Protein AF-A0A357QSJ3-F1 (afdb_monomer_lite)

Sequence (182 aa):
MRETGSNSLEKKQKREFVRAEIDDQYSMTKICPKCGTTMVYAFGETYECPKCGNKEYTDFGKIREYLETHGPQNAVTIADATGVSVKTIQKFLYQGRIEIPDGSDSYIKCQMCGADIRYGRFCPDCMAKLNKENQTAVYVGEKPKHKRDRNGKMHTLDERETENVSRKPIALHRNAKKNNNQ

Secondary structure (DSSP, 8-state):
-----SHHHHHHHHHHHHHHHHHHHH---PBPTTT-PBPEEETTTEEE-TTT--EEE-HHHHHHHHHHHH-S--HHHHHHHH---HHHHHHHHHTTSS-PPTT-S--EEPTTT--EESSSSS-HHHHHHHHHHHGGG---PPPP-S---SS-------S-----------------------

pLDDT: mean 74.04, std 19.92, range [31.72, 95.62]

Structure (mmCIF, N/CA/C/O backbone):
data_AF-A0A357QSJ3-F1
#
_entry.id   AF-A0A357QSJ3-F1
#
loop_
_atom_site.group_PDB
_atom_site.id
_atom_site.type_symbol
_atom_site.label_atom_id
_atom_site.label_alt_id
_atom_site.label_comp_id
_atom_site.label_asym_id
_atom_site.label_entity_id
_atom_site.label_seq_id
_atom_site.pdbx_PDB_ins_code
_atom_site.Cartn_x
_atom_site.Cartn_y
_atom_site.Cartn_z
_atom_site.occupancy
_atom_site.B_iso_or_equiv
_atom_site.auth_seq_id
_atom_site.auth_comp_id
_atom_site.auth_asym_id
_atom_site.auth_atom_id
_atom_site.pdbx_PDB_model_num
ATOM 1 N N . MET A 1 1 ? -11.589 41.137 -26.490 1.00 38.31 1 MET A N 1
ATOM 2 C CA . MET A 1 1 ? -11.506 39.662 -26.555 1.00 38.31 1 MET A CA 1
ATOM 3 C C . MET A 1 1 ? -11.189 39.163 -25.151 1.00 38.31 1 MET A C 1
ATOM 5 O O . MET A 1 1 ? -10.227 39.640 -24.565 1.00 38.31 1 MET A O 1
ATOM 9 N N . ARG A 1 2 ? -12.090 38.370 -24.556 1.00 42.62 2 ARG A N 1
ATOM 10 C CA . ARG A 1 2 ? -12.041 37.893 -23.162 1.00 42.62 2 ARG A CA 1
ATOM 11 C C . ARG A 1 2 ? -11.558 36.444 -23.156 1.00 42.62 2 ARG A C 1
ATOM 13 O O . ARG A 1 2 ? -12.338 35.613 -23.589 1.00 42.62 2 ARG A O 1
ATOM 20 N N . GLU A 1 3 ? -10.387 36.138 -22.602 1.00 43.22 3 GLU A N 1
ATOM 21 C CA . GLU A 1 3 ? -10.008 34.752 -22.264 1.00 43.22 3 GLU A CA 1
ATOM 22 C C . GLU A 1 3 ? -9.069 34.712 -21.043 1.00 43.22 3 GLU A C 1
ATOM 24 O O . GLU A 1 3 ? -7.862 34.557 -21.162 1.00 43.22 3 GLU A O 1
ATOM 29 N N . THR A 1 4 ? -9.614 34.866 -19.831 1.00 45.81 4 THR A N 1
ATOM 30 C CA . THR A 1 4 ? -8.898 34.543 -18.571 1.00 45.81 4 THR A CA 1
ATOM 31 C C . THR A 1 4 ? -9.776 33.759 -17.583 1.00 45.81 4 THR A C 1
ATOM 33 O O . THR A 1 4 ? -9.545 33.775 -16.376 1.00 45.81 4 THR A O 1
ATOM 36 N N . GLY A 1 5 ? -10.796 33.051 -18.083 1.00 44.00 5 GLY A N 1
ATOM 37 C CA . GLY A 1 5 ? -11.766 32.313 -17.259 1.00 44.00 5 GLY A CA 1
ATOM 38 C C . GLY A 1 5 ? -11.418 30.846 -16.969 1.00 44.00 5 GLY A C 1
ATOM 39 O O . GLY A 1 5 ? -11.962 30.274 -16.031 1.00 44.00 5 GLY A O 1
ATOM 40 N N . SER A 1 6 ? -10.510 30.228 -17.731 1.00 48.53 6 SER A N 1
ATOM 41 C CA . SER A 1 6 ? -10.351 28.759 -17.732 1.00 48.53 6 SER A CA 1
ATOM 42 C C . SER A 1 6 ? -9.431 28.209 -16.632 1.00 48.53 6 SER A C 1
ATOM 44 O O . SER A 1 6 ? -9.504 27.038 -16.285 1.00 48.53 6 SER A O 1
ATOM 46 N N . ASN A 1 7 ? -8.590 29.051 -16.023 1.00 59.34 7 ASN A N 1
ATOM 47 C CA . ASN A 1 7 ? -7.507 28.596 -15.137 1.00 59.34 7 ASN A CA 1
ATOM 48 C C . ASN A 1 7 ? -7.958 28.378 -13.671 1.00 59.34 7 ASN A C 1
ATOM 50 O O . ASN A 1 7 ? -7.267 27.728 -12.890 1.00 59.34 7 ASN A O 1
ATOM 54 N N . SER A 1 8 ? -9.111 28.923 -13.257 1.00 54.16 8 SER A N 1
ATOM 55 C CA . SER A 1 8 ? -9.586 28.811 -11.866 1.00 54.16 8 SER A CA 1
ATOM 56 C C . SER A 1 8 ? -10.373 27.523 -11.601 1.00 54.16 8 SER A C 1
ATOM 58 O O . SER A 1 8 ? -10.219 26.934 -10.529 1.00 54.16 8 SER A O 1
ATOM 60 N N . LEU A 1 9 ? -11.158 27.052 -12.579 1.00 57.91 9 LEU A N 1
ATOM 61 C CA . LEU A 1 9 ? -11.964 25.832 -12.464 1.00 57.91 9 LEU A CA 1
ATOM 62 C C . LEU A 1 9 ? -11.077 24.580 -12.414 1.00 57.91 9 LEU A C 1
ATOM 64 O O . LEU A 1 9 ? -11.240 23.757 -11.517 1.00 57.91 9 LEU A O 1
ATOM 68 N N . GLU A 1 10 ? -10.074 24.488 -13.292 1.00 60.91 10 GLU A N 1
ATOM 69 C CA . GLU A 1 10 ? -9.119 23.368 -13.316 1.00 60.91 10 GLU A CA 1
ATOM 70 C C . GLU A 1 10 ? -8.259 23.308 -12.045 1.00 60.91 10 GLU A C 1
ATOM 72 O O . GLU A 1 10 ? -7.996 22.232 -11.506 1.00 60.91 10 GLU A O 1
ATOM 77 N N . LYS A 1 11 ? -7.844 24.466 -11.508 1.00 55.91 11 LYS A N 1
ATOM 78 C CA . LYS A 1 11 ? -7.104 24.543 -10.236 1.00 55.91 11 LYS A CA 1
ATOM 79 C C . LYS A 1 11 ? -7.960 24.127 -9.044 1.00 55.91 11 LYS A C 1
ATOM 81 O O . LYS A 1 11 ? -7.437 23.500 -8.122 1.00 55.91 11 LYS A O 1
ATOM 86 N N . LYS A 1 12 ? -9.250 24.472 -9.048 1.00 64.69 12 LYS A N 1
ATOM 87 C CA . LYS A 1 12 ? -10.202 24.062 -8.010 1.00 64.69 12 LYS A CA 1
ATOM 88 C C . LYS A 1 12 ? -10.447 22.552 -8.064 1.00 64.69 12 LYS A C 1
ATOM 90 O O . LYS A 1 12 ? -10.287 21.899 -7.040 1.00 64.69 12 LYS A O 1
ATOM 95 N N . GLN A 1 13 ? -10.679 22.005 -9.257 1.00 62.41 13 GLN A N 1
ATOM 96 C CA . GLN A 1 13 ? -10.834 20.564 -9.483 1.00 62.41 13 GLN A CA 1
ATOM 97 C C . GLN A 1 13 ? -9.580 19.774 -9.082 1.00 62.41 13 GLN A C 1
ATOM 99 O O . GLN A 1 13 ? -9.692 18.779 -8.375 1.00 62.41 13 GLN A O 1
ATOM 104 N N . LYS A 1 14 ? -8.370 20.245 -9.428 1.00 59.72 14 LYS A N 1
ATOM 105 C CA . LYS A 1 14 ? -7.110 19.629 -8.963 1.00 59.72 14 LYS A CA 1
ATOM 106 C C . LYS A 1 14 ? -6.966 19.652 -7.441 1.00 59.72 14 LYS A C 1
ATOM 108 O O . LYS A 1 14 ? -6.498 18.678 -6.868 1.00 59.72 14 LYS A O 1
ATOM 113 N N . ARG A 1 15 ? -7.351 20.746 -6.775 1.00 50.91 15 ARG A N 1
ATOM 114 C CA . ARG A 1 15 ? -7.290 20.856 -5.306 1.00 50.91 15 ARG A CA 1
ATOM 115 C C . ARG A 1 15 ? -8.323 19.971 -4.614 1.00 50.91 15 ARG A C 1
ATOM 117 O O . ARG A 1 15 ? -7.994 19.380 -3.595 1.00 50.91 15 ARG A O 1
ATOM 124 N N . GLU A 1 16 ? -9.533 19.873 -5.157 1.00 52.00 16 GLU A N 1
ATOM 125 C CA . GLU A 1 16 ? -10.577 18.962 -4.671 1.00 52.00 16 GLU A CA 1
ATOM 126 C C . GLU A 1 16 ? -10.176 17.497 -4.877 1.00 52.00 16 GLU A C 1
ATOM 128 O O . GLU A 1 16 ? -10.342 16.699 -3.963 1.00 52.00 16 GLU A O 1
ATOM 133 N N . PHE A 1 17 ? -9.553 17.161 -6.009 1.00 53.44 17 PHE A N 1
ATOM 134 C CA . PHE A 1 17 ? -9.021 15.824 -6.281 1.00 53.44 17 PHE A CA 1
ATOM 135 C C . PHE A 1 17 ? -7.862 15.452 -5.346 1.00 53.44 17 PHE A C 1
ATOM 137 O O . PHE A 1 17 ? -7.898 14.398 -4.723 1.00 53.44 17 PHE A O 1
ATOM 144 N N . VAL A 1 18 ? -6.880 16.344 -5.160 1.00 57.06 18 VAL A N 1
ATOM 145 C CA . VAL A 1 18 ? -5.777 16.137 -4.201 1.00 57.06 18 VAL A CA 1
ATOM 146 C C . VAL A 1 18 ? -6.308 16.034 -2.768 1.00 57.06 18 VAL A C 1
ATOM 148 O O . VAL A 1 18 ? -5.818 15.224 -1.989 1.00 57.06 18 VAL A O 1
ATOM 151 N N . ARG A 1 19 ? -7.336 16.813 -2.409 1.00 52.47 19 ARG A N 1
ATOM 152 C CA . ARG A 1 19 ? -7.991 16.723 -1.098 1.00 52.47 19 ARG A CA 1
ATOM 153 C C . ARG A 1 19 ? -8.731 15.396 -0.926 1.00 52.47 19 ARG A C 1
ATOM 155 O O . ARG A 1 19 ? -8.584 14.787 0.120 1.00 52.47 19 ARG A O 1
ATOM 162 N N . ALA A 1 20 ? -9.420 14.909 -1.957 1.00 52.00 20 ALA A N 1
ATOM 163 C CA . ALA A 1 20 ? -10.053 13.592 -1.955 1.00 52.00 20 ALA A CA 1
ATOM 164 C C . ALA A 1 20 ? -9.029 12.440 -1.883 1.00 52.00 20 ALA A C 1
ATOM 166 O O . ALA A 1 20 ? -9.266 11.468 -1.175 1.00 52.00 20 ALA A O 1
ATOM 167 N N . GLU A 1 21 ? -7.871 12.552 -2.544 1.00 53.84 21 GLU A N 1
ATOM 168 C CA . GLU A 1 21 ? -6.770 11.581 -2.418 1.00 53.84 21 GLU A CA 1
ATOM 169 C C . GLU A 1 21 ? -6.138 11.594 -1.017 1.00 53.84 21 GLU A C 1
ATOM 171 O O . GLU A 1 21 ? -5.800 10.539 -0.481 1.00 53.84 21 GLU A O 1
ATOM 176 N N . ILE A 1 22 ? -5.997 12.773 -0.402 1.00 50.44 22 ILE A N 1
ATOM 177 C CA . ILE A 1 22 ? -5.514 12.926 0.979 1.00 50.44 22 ILE A CA 1
ATOM 178 C C . ILE A 1 22 ? -6.558 12.403 1.985 1.00 50.44 22 ILE A C 1
ATOM 180 O O . ILE A 1 22 ? -6.189 11.757 2.965 1.00 50.44 22 ILE A O 1
ATOM 184 N N . ASP A 1 23 ? -7.851 12.600 1.723 1.00 45.66 23 ASP A N 1
ATOM 185 C CA . ASP A 1 23 ? -8.945 12.085 2.553 1.00 45.66 23 ASP A CA 1
ATOM 186 C C . ASP A 1 23 ? -9.087 10.552 2.422 1.00 45.66 23 ASP A C 1
ATOM 188 O O . ASP A 1 23 ? -9.325 9.877 3.422 1.00 45.66 23 ASP A O 1
ATOM 192 N N . ASP A 1 24 ? -8.823 9.960 1.252 1.00 46.84 24 ASP A N 1
ATOM 193 C CA . ASP A 1 24 ? -8.694 8.499 1.064 1.00 46.84 24 ASP A CA 1
ATOM 194 C C . ASP A 1 24 ? -7.400 7.928 1.693 1.00 46.84 24 ASP A C 1
ATOM 196 O O . ASP A 1 24 ? -7.270 6.728 1.950 1.00 46.84 24 ASP A O 1
ATOM 200 N N . GLN A 1 25 ? -6.409 8.779 1.967 1.00 48.78 25 GLN A N 1
ATOM 201 C CA . GLN A 1 25 ? -5.194 8.408 2.694 1.00 48.78 25 GLN A CA 1
ATOM 202 C C . GLN A 1 25 ? -5.414 8.393 4.223 1.00 48.78 25 GLN A C 1
ATOM 204 O O . GLN A 1 25 ? -4.650 7.721 4.920 1.00 48.78 25 GLN A O 1
ATOM 209 N N . TYR A 1 26 ? -6.431 9.088 4.760 1.00 50.00 26 TYR A N 1
ATOM 210 C CA . TYR A 1 26 ? -6.576 9.279 6.215 1.00 50.00 26 TYR A CA 1
ATOM 211 C C . TYR A 1 26 ? -7.980 9.052 6.811 1.00 50.00 26 TYR A C 1
ATOM 213 O O . TYR A 1 26 ? -8.098 8.903 8.026 1.00 50.00 26 TYR A O 1
ATOM 221 N N . SER A 1 27 ? -9.046 8.915 6.020 1.00 48.78 27 SER A N 1
ATOM 222 C CA . SER A 1 27 ? -10.384 8.581 6.535 1.00 48.78 27 SER A CA 1
ATOM 223 C C . SER A 1 27 ? -10.586 7.068 6.677 1.00 48.78 27 SER A C 1
ATOM 225 O O . SER A 1 27 ? -11.552 6.487 6.190 1.00 48.78 27 SER A O 1
ATOM 227 N N . MET A 1 28 ? -9.694 6.399 7.408 1.00 58.56 28 MET A N 1
ATOM 228 C CA . MET A 1 28 ? -10.024 5.106 8.016 1.00 58.56 28 MET A CA 1
ATOM 229 C C . MET A 1 28 ? -10.707 5.377 9.359 1.00 58.56 28 MET A C 1
ATOM 231 O O . MET A 1 28 ? -10.191 5.023 10.420 1.00 58.56 28 MET A O 1
ATOM 235 N N . THR A 1 29 ? -11.856 6.060 9.326 1.00 64.31 29 THR A N 1
ATOM 236 C CA . THR A 1 29 ? -12.719 6.209 10.506 1.00 64.31 29 THR A CA 1
ATOM 237 C C . THR A 1 29 ? -13.327 4.841 10.803 1.00 64.31 29 THR A C 1
ATOM 239 O O . THR A 1 29 ? -14.437 4.523 10.382 1.00 64.31 29 THR A O 1
ATOM 242 N N . LYS A 1 30 ? -12.559 3.976 11.468 1.00 77.94 30 LYS A N 1
ATOM 243 C CA . LYS A 1 30 ? -13.000 2.627 11.805 1.00 77.94 30 LYS A CA 1
ATOM 244 C C . LYS A 1 30 ? -13.885 2.691 13.040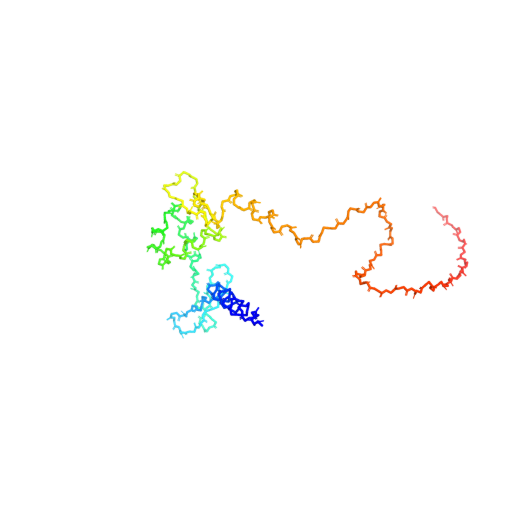 1.00 77.94 30 LYS A C 1
ATOM 246 O O . LYS A 1 30 ? -13.482 3.230 14.067 1.00 77.94 30 LYS A O 1
ATOM 251 N N . ILE A 1 31 ? -15.100 2.170 12.944 1.00 86.31 31 ILE A N 1
ATOM 252 C CA . ILE A 1 31 ? -16.049 2.161 14.058 1.00 86.31 31 ILE A CA 1
ATOM 253 C C . ILE A 1 31 ? -15.809 0.915 14.909 1.00 86.31 31 ILE A C 1
ATOM 255 O O . ILE A 1 31 ? -15.726 -0.193 14.386 1.00 86.31 31 ILE A O 1
ATOM 259 N N . CYS A 1 32 ? -15.700 1.088 16.227 1.00 87.38 32 CYS A N 1
ATOM 260 C CA . CYS A 1 32 ? -15.515 -0.027 17.145 1.00 87.38 32 CYS A CA 1
ATOM 261 C C . CYS A 1 32 ? -16.754 -0.936 17.138 1.00 87.38 32 CYS A C 1
ATOM 263 O O . CYS A 1 32 ? -17.847 -0.448 17.445 1.00 87.38 32 CYS A O 1
ATOM 265 N N . PRO A 1 33 ? -16.611 -2.254 16.912 1.00 86.19 33 PRO A N 1
ATOM 266 C CA . PRO A 1 33 ? -17.758 -3.160 16.863 1.00 86.19 33 PRO A CA 1
ATOM 267 C C . PRO A 1 33 ? -18.438 -3.344 18.225 1.00 86.19 33 PRO A C 1
ATOM 269 O O . PRO A 1 33 ? -19.602 -3.721 18.279 1.00 86.19 33 PRO A O 1
ATOM 272 N N . LYS A 1 34 ? -17.735 -3.076 19.336 1.00 88.06 34 LYS A N 1
ATOM 273 C CA . LYS A 1 34 ? -18.280 -3.259 20.692 1.00 88.06 34 LYS A CA 1
ATOM 274 C C . LYS A 1 34 ? -19.113 -2.080 21.180 1.00 88.06 34 LYS A C 1
ATOM 276 O O . LYS A 1 34 ? -20.071 -2.277 21.915 1.00 88.06 34 LYS A O 1
ATOM 281 N N . CYS A 1 35 ? -18.724 -0.852 20.840 1.00 90.25 35 CYS A N 1
ATOM 282 C CA . CYS A 1 35 ? -19.320 0.348 21.439 1.00 90.25 35 CYS A CA 1
ATOM 283 C C . CYS A 1 35 ? -19.747 1.421 20.430 1.00 90.25 35 CYS A C 1
ATOM 285 O O . CYS A 1 35 ? -20.221 2.478 20.852 1.00 90.25 35 CYS A O 1
ATOM 287 N N . GLY A 1 36 ? -19.533 1.197 19.130 1.00 86.62 36 GLY A N 1
ATOM 288 C CA . GLY A 1 36 ? -19.908 2.126 18.061 1.00 86.62 36 GLY A CA 1
ATOM 289 C C . GLY A 1 36 ? -19.101 3.428 18.023 1.00 86.62 36 GLY A C 1
ATOM 290 O O . GLY A 1 36 ? -19.429 4.325 17.258 1.00 86.62 36 GLY A O 1
ATOM 291 N N . THR A 1 37 ? -18.061 3.571 18.851 1.00 88.56 37 THR A N 1
ATOM 292 C CA . THR A 1 37 ? -17.201 4.767 18.869 1.00 88.56 37 THR A CA 1
ATOM 293 C C . THR A 1 37 ? -16.092 4.642 17.831 1.00 88.56 37 THR A C 1
ATOM 295 O O . THR A 1 37 ? -15.539 3.555 17.654 1.00 88.56 37 THR A O 1
ATOM 298 N N . THR A 1 38 ? -15.731 5.748 17.183 1.00 88.00 38 THR A N 1
ATOM 299 C CA . THR A 1 38 ? -14.569 5.820 16.293 1.00 88.00 38 THR A CA 1
ATOM 300 C C . THR A 1 38 ? -13.303 5.362 17.010 1.00 88.00 38 THR A C 1
ATOM 302 O O . THR A 1 38 ? -12.981 5.827 18.105 1.00 88.00 38 THR A O 1
ATOM 305 N N . MET A 1 39 ? -12.592 4.428 16.392 1.00 88.69 39 MET A N 1
ATOM 306 C CA . MET A 1 39 ? -11.301 3.950 16.854 1.00 88.69 39 MET A CA 1
ATOM 307 C C . MET A 1 39 ? -10.197 4.886 16.370 1.00 88.69 39 MET A C 1
ATOM 309 O O . MET A 1 39 ? -10.276 5.458 15.284 1.00 88.69 39 MET A O 1
ATOM 313 N N . VAL A 1 40 ? -9.154 5.020 17.180 1.00 86.12 40 VAL A N 1
ATOM 314 C CA . VAL A 1 40 ? -7.982 5.841 16.875 1.00 86.12 40 VAL A CA 1
ATOM 315 C C . VAL A 1 40 ? -6.839 4.913 16.486 1.00 86.12 40 VAL A C 1
ATOM 317 O O . VAL A 1 40 ? -6.692 3.835 17.058 1.00 86.12 40 VAL A O 1
ATOM 320 N N . TYR A 1 41 ? -6.042 5.301 15.493 1.00 83.88 41 TYR A N 1
ATOM 321 C CA . TYR A 1 41 ? -4.838 4.550 15.151 1.00 83.88 41 TYR A CA 1
ATOM 322 C C . TYR A 1 41 ? -3.846 4.605 16.321 1.00 83.88 41 TYR A C 1
ATOM 324 O O . TYR A 1 41 ? -3.418 5.683 16.732 1.00 83.88 41 TYR A O 1
ATOM 332 N N . ALA A 1 42 ? -3.498 3.440 16.850 1.00 84.38 42 ALA A N 1
ATOM 333 C CA . ALA A 1 42 ? -2.478 3.239 17.862 1.00 84.38 42 ALA A CA 1
ATOM 334 C C . ALA A 1 42 ? -1.163 2.780 17.209 1.00 84.38 42 ALA A C 1
ATOM 336 O O . ALA A 1 42 ? -1.059 2.581 15.998 1.00 84.38 42 ALA A O 1
ATOM 337 N N . PHE A 1 43 ? -0.122 2.614 18.020 1.00 77.81 43 PHE A N 1
ATOM 338 C CA . PHE A 1 43 ? 1.162 2.115 17.539 1.00 77.81 43 PHE A CA 1
ATOM 339 C C . PHE A 1 43 ? 1.057 0.669 17.015 1.00 77.81 43 PHE A C 1
ATOM 341 O O . PHE A 1 43 ? 0.224 -0.108 17.478 1.00 77.81 43 PHE A O 1
ATOM 348 N N . GLY A 1 44 ? 1.924 0.300 16.067 1.00 77.94 44 GLY A N 1
ATOM 349 C CA . GLY A 1 44 ? 2.012 -1.079 15.575 1.00 77.94 44 GLY A CA 1
ATOM 350 C C . GLY A 1 44 ? 0.810 -1.521 14.738 1.00 77.94 44 GLY A C 1
ATOM 351 O O . GLY A 1 44 ? 0.334 -2.640 14.893 1.00 77.94 44 GLY A O 1
ATOM 352 N N . GLU A 1 45 ? 0.295 -0.644 13.870 1.00 83.69 45 GLU A N 1
ATOM 353 C CA . GLU A 1 45 ? -0.685 -1.020 12.835 1.00 83.69 45 GLU A CA 1
ATOM 354 C C . GLU A 1 45 ? -2.000 -1.563 13.400 1.00 83.69 45 GLU A C 1
ATOM 356 O O . GLU A 1 45 ? -2.682 -2.383 12.778 1.00 83.69 45 GLU A O 1
ATOM 361 N N . THR A 1 46 ? -2.380 -1.040 14.563 1.00 85.00 46 THR A N 1
ATOM 362 C CA . THR A 1 46 ? -3.567 -1.420 15.323 1.00 85.00 46 THR A CA 1
ATOM 363 C C . THR A 1 46 ? -4.419 -0.182 15.594 1.00 85.00 46 THR A C 1
ATOM 365 O O . THR A 1 46 ? -3.903 0.884 15.901 1.00 85.00 46 THR A O 1
ATOM 368 N N . TYR A 1 47 ? -5.734 -0.306 15.493 1.00 87.69 47 TYR A N 1
ATOM 369 C CA . TYR A 1 47 ? -6.717 0.649 15.980 1.00 87.69 47 TYR A CA 1
ATOM 370 C C . TYR A 1 47 ? -7.075 0.330 17.424 1.00 87.69 47 TYR A C 1
ATOM 372 O O . TYR A 1 47 ? -7.372 -0.818 17.743 1.00 87.69 47 TYR A O 1
ATOM 380 N N . GLU A 1 48 ? -7.126 1.343 18.278 1.00 89.25 48 GLU A N 1
ATOM 381 C CA . GLU A 1 48 ? -7.579 1.230 19.658 1.00 89.25 48 GLU A CA 1
ATOM 382 C C . GLU A 1 48 ? -8.827 2.088 19.873 1.0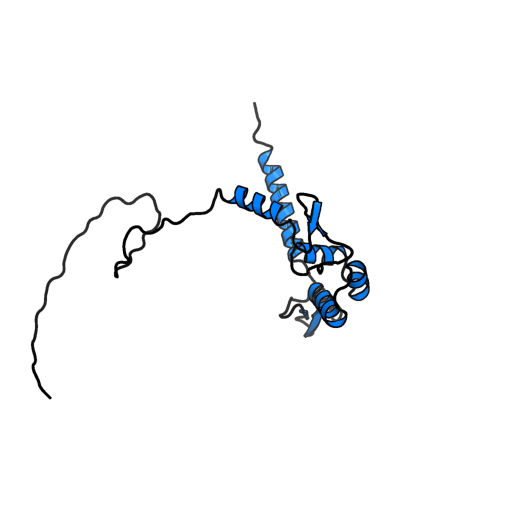0 89.25 48 GLU A C 1
ATOM 384 O O . GLU A 1 48 ? -8.911 3.247 19.459 1.00 89.25 48 GLU A O 1
ATOM 389 N N . CYS A 1 49 ? -9.843 1.506 20.501 1.00 90.81 49 CYS A N 1
ATOM 390 C CA . CYS A 1 49 ? -11.042 2.238 20.861 1.00 90.81 49 CYS A CA 1
ATOM 391 C C . CYS A 1 49 ? -10.808 3.040 22.152 1.00 90.81 49 CYS A C 1
ATOM 393 O O . CYS A 1 49 ? -10.613 2.424 23.202 1.00 90.81 49 CYS A O 1
ATOM 395 N N . PRO A 1 50 ? -10.956 4.377 22.143 1.00 88.75 50 PRO A N 1
ATOM 396 C CA . PRO A 1 50 ? -10.742 5.196 23.338 1.00 88.75 50 PRO A CA 1
ATOM 397 C C . PRO A 1 50 ? -11.791 4.957 24.435 1.00 88.75 50 PRO A C 1
ATOM 399 O O . PRO A 1 50 ? -11.548 5.256 25.598 1.00 88.75 50 PRO A O 1
ATOM 402 N N . LYS A 1 51 ? -12.969 4.421 24.083 1.00 90.44 51 LYS A N 1
ATOM 403 C CA . LYS A 1 51 ? -14.078 4.209 25.027 1.00 90.44 51 LYS A CA 1
ATOM 404 C C . LYS A 1 51 ? -14.014 2.868 25.757 1.00 90.44 51 LYS A C 1
ATOM 406 O O . LYS A 1 51 ? -14.386 2.796 26.919 1.00 90.44 51 LYS A O 1
ATOM 411 N N . CYS A 1 52 ? -13.620 1.796 25.067 1.00 91.69 52 CYS A N 1
ATOM 412 C CA . CYS A 1 52 ? -13.658 0.436 25.623 1.00 91.69 52 CYS A CA 1
ATOM 413 C C . CYS A 1 52 ? -12.317 -0.307 25.573 1.00 91.69 52 CYS A C 1
ATOM 415 O O . CYS A 1 52 ? -12.261 -1.464 25.980 1.00 91.69 52 CYS A O 1
ATOM 417 N N . GLY A 1 53 ? -11.258 0.311 25.041 1.00 88.00 53 GLY A N 1
ATOM 418 C CA . GLY A 1 53 ? -9.926 -0.292 24.940 1.00 88.00 53 GLY A CA 1
ATOM 419 C C . GLY A 1 53 ? -9.811 -1.439 23.930 1.00 88.00 53 GLY A C 1
ATOM 420 O O . GLY A 1 53 ? -8.787 -2.113 23.884 1.00 88.00 53 GLY A O 1
ATOM 421 N N . ASN A 1 54 ? -10.848 -1.705 23.123 1.00 89.94 54 ASN A N 1
ATOM 422 C CA . ASN A 1 54 ? -10.790 -2.761 22.113 1.00 89.94 54 ASN A CA 1
ATOM 423 C C . ASN A 1 54 ? -9.716 -2.450 21.068 1.00 89.94 54 ASN A C 1
ATOM 425 O O . ASN A 1 54 ? -9.686 -1.336 20.544 1.00 89.94 54 ASN A O 1
ATOM 429 N N . LYS A 1 55 ? -8.897 -3.449 20.736 1.00 89.62 55 LYS A N 1
ATOM 430 C CA . LYS A 1 55 ? -7.824 -3.344 19.748 1.00 89.62 55 LYS A CA 1
ATOM 431 C C . LYS A 1 55 ? -8.154 -4.169 18.512 1.00 89.62 55 LYS A C 1
ATOM 433 O O . LYS A 1 55 ? -8.640 -5.289 18.635 1.00 89.62 55 LYS A O 1
ATOM 438 N N . GLU A 1 56 ? -7.892 -3.618 17.336 1.00 87.38 56 GLU A N 1
ATOM 439 C CA . GLU A 1 56 ? -8.051 -4.314 16.058 1.00 87.38 56 GLU A CA 1
ATOM 440 C C . GLU A 1 56 ? -6.936 -3.972 15.090 1.00 87.38 56 GLU A C 1
ATOM 442 O O . GLU A 1 56 ? -6.571 -2.811 14.962 1.00 87.38 56 GLU A O 1
ATOM 447 N N . TYR A 1 57 ? -6.473 -4.943 14.312 1.00 88.12 57 TYR A N 1
ATOM 448 C CA . TYR A 1 57 ? -5.516 -4.660 13.252 1.00 88.12 57 TYR A CA 1
ATOM 449 C C . TYR A 1 57 ? -6.096 -3.731 12.180 1.00 88.12 57 TYR A C 1
ATOM 451 O O . TYR A 1 57 ? -7.280 -3.785 11.808 1.00 88.12 57 TYR A O 1
ATOM 459 N N . THR A 1 58 ? -5.220 -2.871 11.674 1.00 89.19 58 THR A N 1
ATOM 460 C CA . THR A 1 58 ? -5.429 -2.133 10.429 1.00 89.19 58 THR A CA 1
ATOM 461 C C . THR A 1 58 ? -5.395 -3.084 9.241 1.00 89.19 58 THR A C 1
ATOM 463 O O . THR A 1 58 ? -4.898 -4.203 9.349 1.00 89.19 58 THR A O 1
ATOM 466 N N . ASP A 1 59 ? -5.886 -2.637 8.088 1.00 89.38 59 ASP A N 1
ATOM 467 C CA . ASP A 1 59 ? -5.850 -3.442 6.863 1.00 89.38 59 ASP A CA 1
ATOM 468 C C . ASP A 1 59 ? -4.431 -3.897 6.518 1.00 89.38 59 ASP A C 1
ATOM 470 O O . ASP A 1 59 ? -4.213 -5.057 6.184 1.00 89.38 59 ASP A O 1
ATOM 474 N N . PHE A 1 60 ? -3.449 -3.008 6.678 1.00 90.06 60 PHE A N 1
ATOM 475 C CA . PHE A 1 60 ? -2.055 -3.375 6.476 1.00 90.06 60 PHE A CA 1
ATOM 476 C C . PHE A 1 60 ? -1.567 -4.377 7.532 1.00 90.06 60 PHE A C 1
ATOM 478 O O . PHE A 1 60 ? -0.937 -5.362 7.167 1.00 90.06 60 PHE A O 1
ATOM 485 N N . GLY A 1 61 ? -1.905 -4.174 8.810 1.00 89.94 61 GLY A N 1
ATOM 486 C CA . GLY A 1 61 ? -1.544 -5.110 9.881 1.00 89.94 61 GLY A CA 1
ATOM 487 C C . GLY A 1 61 ? -2.080 -6.524 9.629 1.00 89.94 61 GLY A C 1
ATOM 488 O O . GLY A 1 61 ? -1.353 -7.496 9.803 1.00 89.94 61 GLY A O 1
ATOM 489 N N . LYS A 1 62 ? -3.315 -6.647 9.123 1.00 91.81 62 LYS A N 1
ATOM 490 C CA . LYS A 1 62 ? -3.898 -7.940 8.721 1.00 91.81 62 LYS A CA 1
ATOM 491 C C . LYS A 1 62 ? -3.131 -8.598 7.574 1.00 91.81 62 LYS A C 1
ATOM 493 O O . LYS A 1 62 ? -2.864 -9.794 7.627 1.00 91.81 62 LYS A O 1
ATOM 498 N N . ILE A 1 63 ? -2.799 -7.827 6.535 1.00 92.56 63 ILE A N 1
ATOM 499 C CA . ILE A 1 63 ? -2.032 -8.325 5.382 1.00 92.56 63 ILE A CA 1
ATOM 500 C C . ILE A 1 63 ? -0.647 -8.792 5.830 1.00 92.56 63 ILE A C 1
ATOM 502 O O . ILE A 1 63 ? -0.203 -9.865 5.430 1.00 92.56 63 ILE A O 1
ATOM 506 N N . ARG A 1 64 ? 0.022 -7.999 6.668 1.00 91.88 64 ARG A N 1
ATOM 507 C CA . ARG A 1 64 ? 1.352 -8.300 7.190 1.00 91.88 64 ARG A CA 1
ATOM 508 C C . ARG A 1 64 ? 1.364 -9.602 7.986 1.00 91.8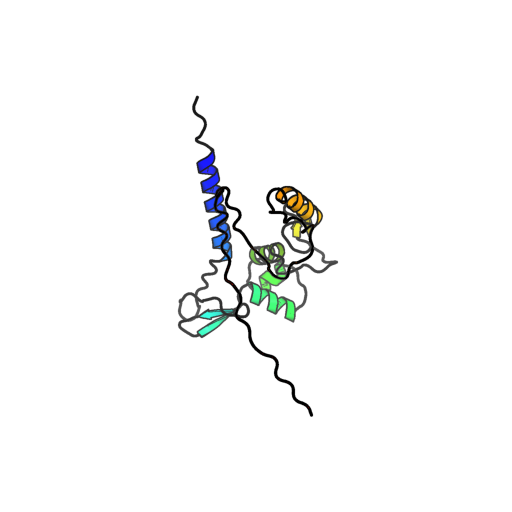8 64 ARG A C 1
ATOM 510 O O . ARG A 1 64 ? 2.152 -10.480 7.660 1.00 91.88 64 ARG A O 1
ATOM 517 N N . GLU A 1 65 ? 0.470 -9.739 8.963 1.00 92.31 65 GLU A N 1
ATOM 518 C CA . GLU A 1 65 ? 0.344 -10.955 9.777 1.00 92.31 65 GLU A CA 1
ATOM 519 C C . GLU A 1 65 ? 0.121 -12.195 8.897 1.00 92.31 65 GLU A C 1
ATOM 521 O O . GLU A 1 65 ? 0.752 -13.237 9.080 1.00 92.31 65 GLU A O 1
ATOM 526 N N . TYR A 1 66 ? -0.742 -12.077 7.884 1.00 93.81 66 TYR A N 1
ATOM 527 C CA . TYR A 1 66 ? -1.010 -13.171 6.955 1.00 93.81 66 TYR A CA 1
ATOM 528 C C . TYR A 1 66 ? 0.231 -13.567 6.139 1.00 93.81 66 TYR A C 1
ATOM 530 O O . TYR A 1 66 ? 0.549 -14.750 6.037 1.00 93.81 66 TYR A O 1
ATOM 538 N N . LEU A 1 67 ? 0.960 -12.588 5.597 1.00 92.06 67 LEU A N 1
ATOM 539 C CA . LEU A 1 67 ? 2.184 -12.829 4.828 1.00 92.06 67 LEU A CA 1
ATOM 540 C C . LEU A 1 67 ? 3.328 -13.385 5.689 1.00 92.06 67 LEU A C 1
ATOM 542 O O . LEU A 1 67 ? 4.086 -14.225 5.212 1.00 92.06 67 LEU A O 1
ATOM 546 N N . GLU A 1 68 ? 3.454 -12.952 6.945 1.00 92.38 68 GLU A N 1
ATOM 547 C CA . GLU A 1 68 ? 4.468 -13.470 7.877 1.00 92.38 68 GLU A CA 1
ATOM 548 C C . GLU A 1 68 ? 4.190 -14.932 8.268 1.00 92.38 68 GLU A C 1
ATOM 550 O O . GLU A 1 68 ? 5.123 -15.717 8.429 1.00 92.38 68 GLU A O 1
ATOM 555 N N . THR A 1 69 ? 2.916 -15.322 8.368 1.00 94.44 69 THR A N 1
ATOM 556 C CA . THR A 1 69 ? 2.509 -16.677 8.778 1.00 94.44 69 THR A CA 1
ATOM 557 C C . THR A 1 69 ? 2.411 -17.678 7.622 1.00 94.44 69 THR A C 1
ATOM 559 O O . THR A 1 69 ? 2.727 -18.851 7.811 1.00 94.44 69 THR A O 1
ATOM 562 N N . HIS A 1 70 ? 1.994 -17.242 6.428 1.00 92.44 70 HIS A N 1
ATOM 563 C CA . HIS A 1 70 ? 1.737 -18.118 5.271 1.00 92.44 70 HIS A CA 1
ATOM 564 C C . HIS A 1 70 ? 2.761 -17.957 4.137 1.00 92.44 70 HIS A C 1
ATOM 566 O O . HIS A 1 70 ? 2.759 -18.739 3.184 1.00 92.44 70 HIS A O 1
ATOM 572 N N . GLY A 1 71 ? 3.641 -16.958 4.225 1.00 90.31 71 GLY A N 1
ATOM 573 C CA . GLY A 1 71 ? 4.585 -16.612 3.169 1.00 90.31 71 GLY A CA 1
ATOM 574 C C . GLY A 1 71 ? 3.947 -15.833 2.010 1.00 90.31 71 GLY A C 1
ATOM 575 O O . GLY A 1 71 ? 2.800 -15.384 2.096 1.00 90.31 71 GLY A O 1
ATOM 576 N N . PRO A 1 72 ? 4.690 -15.638 0.904 1.00 89.50 72 PRO A N 1
ATOM 577 C CA . PRO A 1 72 ? 4.209 -14.878 -0.242 1.00 89.50 72 PRO A CA 1
ATOM 578 C C . PRO A 1 72 ? 3.018 -15.554 -0.922 1.00 89.50 72 PRO A C 1
ATOM 580 O O . PRO A 1 72 ? 3.072 -16.735 -1.259 1.00 89.50 72 PRO A O 1
ATOM 583 N N . GLN A 1 73 ? 1.954 -14.789 -1.150 1.00 90.62 73 GLN A N 1
ATOM 584 C CA . GLN A 1 73 ? 0.722 -15.239 -1.795 1.00 90.62 73 GLN A CA 1
ATOM 585 C C . GLN A 1 73 ? 0.227 -14.177 -2.783 1.00 90.62 73 GLN A C 1
ATOM 587 O O . GLN A 1 73 ? 0.641 -13.016 -2.734 1.00 90.62 73 GLN A O 1
ATOM 592 N N . ASN A 1 74 ? -0.668 -14.563 -3.692 1.00 90.44 74 ASN A N 1
ATOM 593 C CA . ASN A 1 74 ? -1.266 -13.622 -4.637 1.00 90.44 74 ASN A CA 1
ATOM 594 C C . ASN A 1 74 ? -2.287 -12.690 -3.940 1.00 90.44 74 ASN A C 1
ATOM 596 O O . ASN A 1 74 ? -2.831 -13.002 -2.880 1.00 90.44 74 ASN A O 1
ATOM 600 N N . ALA A 1 75 ? -2.580 -11.542 -4.559 1.00 90.25 75 ALA A N 1
ATOM 601 C CA . ALA A 1 75 ? -3.457 -10.529 -3.966 1.00 90.25 75 ALA A CA 1
ATOM 602 C C . ALA A 1 75 ? -4.904 -11.005 -3.733 1.00 90.25 75 ALA A C 1
ATOM 604 O O . ALA A 1 75 ? -5.556 -10.511 -2.816 1.00 90.25 75 ALA A O 1
ATOM 605 N N . VAL A 1 76 ? -5.408 -11.942 -4.542 1.00 91.75 76 VAL A N 1
ATOM 606 C CA . VAL A 1 76 ? -6.775 -12.477 -4.415 1.00 91.75 76 VAL A CA 1
ATOM 607 C C . VAL A 1 76 ? -6.873 -13.362 -3.174 1.00 91.75 76 VAL A C 1
ATOM 609 O O . VAL A 1 76 ? -7.724 -13.134 -2.324 1.00 91.75 76 VAL A O 1
ATOM 612 N N . THR A 1 77 ? -5.929 -14.286 -3.003 1.00 92.00 77 THR A N 1
ATOM 613 C CA . THR A 1 77 ? -5.839 -15.168 -1.836 1.00 92.00 77 THR A CA 1
ATOM 614 C C . THR A 1 77 ? -5.675 -14.374 -0.541 1.00 92.00 77 THR A C 1
ATOM 616 O O . THR A 1 77 ? -6.350 -14.659 0.446 1.00 92.00 77 THR A O 1
ATOM 619 N N . ILE A 1 78 ? -4.834 -13.333 -0.545 1.00 93.75 78 ILE A N 1
ATOM 620 C CA . ILE A 1 78 ? -4.675 -12.448 0.619 1.00 93.75 78 ILE A CA 1
ATOM 621 C C . ILE A 1 78 ? -5.990 -11.716 0.924 1.00 93.75 78 ILE A C 1
ATOM 623 O O . ILE A 1 78 ? -6.363 -11.598 2.093 1.00 93.75 78 ILE A O 1
ATOM 627 N N . ALA A 1 79 ? -6.699 -11.223 -0.096 1.00 93.69 79 ALA A N 1
ATOM 628 C CA . ALA A 1 79 ? -7.970 -10.527 0.091 1.00 93.69 79 ALA A CA 1
ATOM 629 C C . ALA A 1 79 ? -9.033 -11.435 0.720 1.00 93.69 79 ALA A C 1
ATOM 631 O O . ALA A 1 79 ? -9.662 -11.048 1.707 1.00 93.69 79 ALA A O 1
ATOM 632 N N . ASP A 1 80 ? -9.170 -12.654 0.201 1.00 94.69 80 ASP A N 1
ATOM 633 C CA . ASP A 1 80 ? -10.139 -13.637 0.686 1.00 94.69 80 ASP A CA 1
ATOM 634 C C . ASP A 1 80 ? -9.845 -14.055 2.134 1.00 94.69 80 ASP A C 1
ATOM 636 O O . ASP A 1 80 ? -10.759 -14.152 2.952 1.00 94.69 80 ASP A O 1
ATOM 640 N N . ALA A 1 81 ? -8.568 -14.240 2.485 1.00 94.00 81 ALA A N 1
ATOM 641 C CA . ALA A 1 81 ? -8.171 -14.659 3.828 1.00 94.00 81 ALA A CA 1
ATOM 642 C C . ALA A 1 81 ? -8.257 -13.535 4.876 1.00 94.00 81 ALA A C 1
ATOM 644 O O . ALA A 1 81 ? -8.637 -13.774 6.022 1.00 94.00 81 ALA A O 1
ATOM 645 N N . THR A 1 82 ? -7.894 -12.303 4.511 1.00 92.06 82 THR A N 1
ATOM 646 C CA . THR A 1 82 ? -7.821 -11.172 5.460 1.00 92.06 82 THR A CA 1
ATOM 647 C C . THR A 1 82 ? -9.105 -10.339 5.521 1.00 92.06 82 THR A C 1
ATOM 649 O O . THR A 1 82 ? -9.287 -9.531 6.443 1.00 92.06 82 THR A O 1
ATOM 652 N N . GLY A 1 83 ? -9.987 -10.499 4.531 1.00 91.19 83 GLY A N 1
ATOM 653 C CA . GLY A 1 83 ? -11.163 -9.656 4.319 1.00 91.19 83 GLY A CA 1
ATOM 654 C C . GLY A 1 83 ? -10.824 -8.230 3.867 1.00 91.19 83 GLY A C 1
ATOM 655 O O . GLY A 1 83 ? -11.691 -7.357 3.894 1.00 91.19 83 GLY A O 1
ATOM 656 N N . VAL A 1 84 ? -9.569 -7.961 3.496 1.00 90.56 84 VAL A N 1
ATOM 657 C CA . VAL A 1 84 ? -9.140 -6.670 2.945 1.00 90.56 84 VAL A CA 1
ATOM 658 C C . VAL A 1 84 ? -9.395 -6.663 1.441 1.00 90.56 84 VAL A C 1
ATOM 660 O O . VAL A 1 84 ? -9.137 -7.643 0.753 1.00 90.56 84 VAL A O 1
ATOM 663 N N . SER A 1 85 ? -9.886 -5.551 0.893 1.00 92.00 85 SER A N 1
ATOM 664 C CA . SER A 1 85 ? -10.186 -5.493 -0.540 1.00 92.00 85 SER A CA 1
ATOM 665 C C . SER A 1 85 ? -8.923 -5.614 -1.408 1.00 92.00 85 SER A C 1
ATOM 667 O O . SER A 1 85 ? -7.879 -5.035 -1.090 1.00 92.00 85 SER A O 1
ATOM 669 N N . VAL A 1 86 ? -9.035 -6.273 -2.569 1.00 91.69 86 VAL A N 1
ATOM 670 C CA . VAL A 1 86 ? -7.941 -6.368 -3.560 1.00 91.69 86 VAL A CA 1
ATOM 671 C C . VAL A 1 86 ? -7.432 -4.979 -3.968 1.00 91.69 86 VAL A C 1
ATOM 673 O O . VAL A 1 86 ? -6.231 -4.777 -4.128 1.00 91.69 86 VAL A O 1
ATOM 676 N N . LYS A 1 87 ? -8.328 -3.986 -4.065 1.00 90.81 87 LYS A N 1
ATOM 677 C CA . LYS A 1 87 ? -7.964 -2.590 -4.362 1.00 90.81 87 LYS A CA 1
ATOM 678 C C . LYS A 1 87 ? -7.042 -1.999 -3.294 1.00 90.81 87 LYS A C 1
ATOM 680 O O . LYS A 1 87 ? -6.077 -1.315 -3.630 1.00 90.81 87 LYS A O 1
ATOM 685 N N . THR A 1 88 ? -7.313 -2.278 -2.021 1.00 89.75 88 THR A N 1
ATOM 686 C CA . THR A 1 88 ? -6.478 -1.835 -0.897 1.00 89.75 88 THR A CA 1
ATOM 687 C C . THR A 1 88 ? -5.097 -2.494 -0.949 1.00 89.75 88 THR A C 1
ATOM 689 O O . THR A 1 88 ? -4.087 -1.806 -0.804 1.00 89.75 88 THR A O 1
ATOM 692 N N . ILE A 1 89 ? -5.029 -3.797 -1.239 1.00 91.81 89 ILE A N 1
ATOM 693 C CA . ILE A 1 89 ? -3.754 -4.516 -1.421 1.00 91.81 89 ILE A CA 1
ATOM 694 C C . ILE A 1 89 ? -2.958 -3.896 -2.578 1.00 91.81 89 ILE A C 1
ATOM 696 O O . ILE A 1 89 ? -1.784 -3.561 -2.428 1.00 91.81 89 ILE A O 1
ATOM 700 N N . GLN A 1 90 ? -3.611 -3.645 -3.713 1.00 91.31 90 GLN A N 1
ATOM 701 C CA . GLN A 1 90 ? -2.979 -3.011 -4.867 1.00 91.31 90 GLN A CA 1
ATOM 702 C C . GLN A 1 90 ? -2.476 -1.591 -4.549 1.00 91.31 90 GLN A C 1
ATOM 704 O O . GLN A 1 90 ? -1.386 -1.209 -4.975 1.00 91.31 90 GLN A O 1
ATOM 709 N N . LYS A 1 91 ? -3.214 -0.820 -3.741 1.00 91.19 91 LYS A N 1
ATOM 710 C CA . LYS A 1 91 ? -2.765 0.486 -3.231 1.00 91.19 91 LYS A CA 1
ATOM 711 C C . LYS A 1 91 ? -1.483 0.349 -2.405 1.00 91.19 91 LYS A C 1
ATOM 713 O O . LYS A 1 91 ? -0.566 1.143 -2.604 1.00 91.19 91 LYS A O 1
ATOM 718 N N . PHE A 1 92 ? -1.373 -0.661 -1.540 1.00 92.12 92 PHE A N 1
ATOM 719 C CA . PHE A 1 92 ? -0.151 -0.900 -0.763 1.00 92.12 92 PHE A CA 1
ATOM 720 C C . PHE A 1 92 ? 1.045 -1.327 -1.627 1.00 92.12 92 PHE A C 1
ATOM 722 O O . PHE A 1 92 ? 2.158 -0.867 -1.358 1.00 92.12 92 PHE A O 1
ATOM 729 N N . LEU A 1 93 ? 0.825 -2.107 -2.693 1.00 92.38 93 LEU A N 1
ATOM 730 C CA . LEU A 1 93 ? 1.856 -2.415 -3.697 1.00 92.38 93 LEU A CA 1
ATOM 731 C C . LEU A 1 93 ? 2.364 -1.137 -4.377 1.00 92.38 93 LEU A C 1
ATOM 733 O O . LEU A 1 93 ? 3.568 -0.889 -4.434 1.00 92.38 93 LEU A O 1
ATOM 737 N N . TYR A 1 94 ? 1.453 -0.269 -4.825 1.00 91.56 94 TYR A N 1
ATOM 738 C CA . TYR A 1 94 ? 1.815 1.003 -5.456 1.00 91.56 94 TYR A CA 1
ATOM 739 C C . TYR A 1 94 ? 2.495 1.991 -4.501 1.00 91.56 94 TYR A C 1
ATOM 741 O O . TYR A 1 94 ? 3.323 2.792 -4.935 1.00 91.56 94 TYR A O 1
ATOM 749 N N . GLN A 1 95 ? 2.171 1.944 -3.209 1.00 89.75 95 GLN A N 1
ATOM 750 C CA . GLN A 1 95 ? 2.846 2.728 -2.171 1.00 89.75 95 GLN A CA 1
ATOM 751 C C . GLN A 1 95 ? 4.222 2.161 -1.785 1.00 89.75 95 GLN A C 1
ATOM 753 O O . GLN A 1 95 ? 4.959 2.834 -1.070 1.00 89.75 95 GLN A O 1
ATOM 758 N N . GLY A 1 96 ? 4.573 0.950 -2.232 1.00 90.12 96 GLY A N 1
ATOM 759 C CA . GLY A 1 96 ? 5.825 0.287 -1.858 1.00 90.12 96 GLY A CA 1
ATOM 760 C C . GLY A 1 96 ? 5.850 -0.214 -0.414 1.00 90.12 96 GLY A C 1
ATOM 761 O O . GLY A 1 96 ? 6.925 -0.385 0.149 1.00 90.12 96 GLY A O 1
ATOM 762 N N . ARG A 1 97 ? 4.679 -0.418 0.208 1.00 90.19 97 ARG A N 1
ATOM 763 C CA . ARG A 1 97 ? 4.585 -0.978 1.568 1.00 90.19 97 ARG A CA 1
ATOM 764 C C . ARG A 1 97 ? 4.623 -2.509 1.589 1.00 90.19 97 ARG A C 1
ATOM 766 O O . ARG A 1 97 ? 4.906 -3.086 2.630 1.00 90.19 97 ARG A O 1
ATOM 773 N N . ILE A 1 98 ? 4.310 -3.137 0.460 1.00 92.00 98 ILE A N 1
ATOM 774 C CA . ILE A 1 98 ? 4.449 -4.571 0.194 1.00 92.00 98 ILE A CA 1
ATOM 775 C C . ILE A 1 98 ? 5.099 -4.744 -1.178 1.00 92.00 98 ILE A C 1
ATOM 777 O O . ILE A 1 98 ? 4.986 -3.859 -2.031 1.00 92.00 98 ILE A O 1
ATOM 781 N N . GLU A 1 99 ? 5.758 -5.879 -1.391 1.00 92.75 99 GLU A N 1
ATOM 782 C CA . GLU A 1 99 ? 6.393 -6.227 -2.659 1.00 92.75 99 GLU A CA 1
ATOM 783 C C . GLU A 1 99 ? 5.960 -7.605 -3.151 1.00 92.75 99 GLU A C 1
ATOM 785 O O . GLU A 1 99 ? 5.666 -8.505 -2.366 1.00 92.75 99 GLU A O 1
ATOM 790 N N . ILE A 1 100 ? 5.944 -7.764 -4.471 1.00 91.38 100 ILE A N 1
ATOM 791 C CA . ILE A 1 100 ? 5.822 -9.066 -5.122 1.00 91.38 100 ILE A CA 1
ATOM 792 C C . ILE A 1 100 ? 7.235 -9.657 -5.233 1.00 91.38 100 ILE A C 1
ATOM 794 O O . ILE A 1 100 ? 8.116 -8.966 -5.754 1.00 91.38 100 ILE A O 1
ATOM 798 N N . PRO A 1 101 ? 7.498 -10.889 -4.765 1.00 90.50 101 PRO A N 1
ATOM 799 C CA . PRO A 1 101 ? 8.793 -11.544 -4.938 1.00 90.50 101 PRO A CA 1
ATOM 800 C C . PRO A 1 101 ? 9.184 -11.716 -6.407 1.00 90.50 101 PRO A C 1
ATOM 802 O O . PRO A 1 101 ? 8.327 -11.801 -7.287 1.00 90.50 101 PRO A O 1
ATOM 805 N N . ASP A 1 102 ? 10.486 -11.797 -6.670 1.00 88.50 102 ASP A N 1
ATOM 806 C CA . ASP A 1 102 ? 10.971 -12.112 -8.013 1.00 88.50 102 ASP A CA 1
ATOM 807 C C . ASP A 1 102 ? 10.590 -13.544 -8.417 1.00 88.50 102 ASP A C 1
ATOM 809 O O . ASP A 1 102 ? 10.487 -14.428 -7.565 1.00 88.50 102 ASP A O 1
ATOM 813 N N . GLY A 1 103 ? 10.373 -13.768 -9.710 1.00 85.75 103 GLY A N 1
ATOM 814 C CA . GLY A 1 103 ? 9.898 -15.048 -10.241 1.00 85.75 103 GLY A CA 1
ATOM 815 C C . GLY A 1 103 ? 8.426 -15.367 -9.950 1.00 85.75 103 GLY A C 1
ATOM 816 O O . GLY A 1 103 ? 8.021 -16.511 -10.125 1.00 85.75 103 GLY A O 1
ATOM 817 N N . SER A 1 104 ? 7.625 -14.387 -9.517 1.00 87.94 104 SER A N 1
ATOM 818 C CA . SER A 1 104 ? 6.176 -14.565 -9.342 1.00 87.94 104 SER A CA 1
ATOM 819 C C . SER A 1 104 ? 5.435 -14.594 -10.685 1.00 87.94 104 SER A C 1
ATOM 821 O O . SER A 1 104 ? 5.832 -13.923 -11.638 1.00 87.94 104 SER A O 1
ATOM 823 N N . ASP A 1 105 ? 4.291 -15.281 -10.725 1.00 84.38 105 ASP A N 1
ATOM 824 C CA . ASP A 1 105 ? 3.453 -15.423 -11.930 1.00 84.38 105 ASP A CA 1
ATOM 825 C C . ASP A 1 105 ? 2.724 -14.130 -12.348 1.00 84.38 105 ASP A C 1
ATOM 827 O O . ASP A 1 105 ? 2.134 -14.052 -13.426 1.00 84.38 105 ASP A O 1
ATOM 831 N N . SER A 1 106 ? 2.722 -13.104 -11.493 1.00 84.94 106 SER A N 1
ATOM 832 C CA . SER A 1 106 ? 2.008 -11.850 -11.740 1.00 84.94 106 SER A CA 1
ATOM 833 C C . SER A 1 106 ? 2.730 -10.654 -11.134 1.00 84.94 106 SER A C 1
ATOM 835 O O . SER A 1 106 ? 3.191 -10.742 -9.999 1.00 84.94 106 SER A O 1
ATOM 837 N N . TYR A 1 107 ? 2.731 -9.522 -11.841 1.00 91.56 107 TYR A N 1
ATOM 838 C CA . 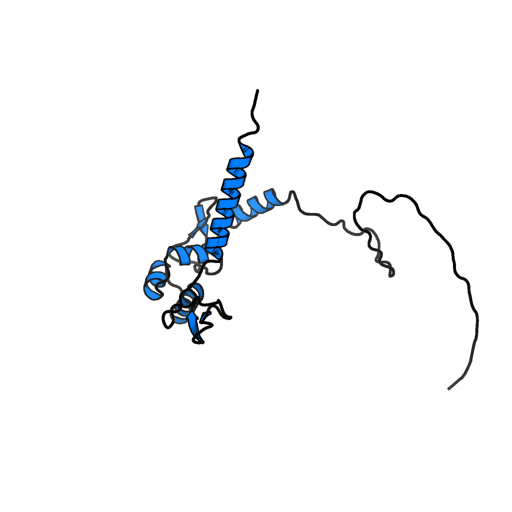TYR A 1 107 ? 3.291 -8.242 -11.396 1.00 91.56 107 TYR A CA 1
ATOM 839 C C . TYR A 1 107 ? 2.270 -7.108 -11.550 1.00 91.56 107 TYR A C 1
ATOM 841 O O . TYR A 1 107 ? 1.298 -7.221 -12.302 1.00 91.56 107 TYR A O 1
ATOM 849 N N . ILE A 1 108 ? 2.488 -5.994 -10.845 1.00 93.06 108 ILE A N 1
ATOM 850 C CA . ILE A 1 108 ? 1.717 -4.767 -11.079 1.00 93.06 108 ILE A CA 1
ATOM 851 C C . ILE A 1 108 ? 2.316 -3.983 -12.248 1.00 93.06 108 ILE A C 1
ATOM 853 O O . ILE A 1 108 ? 3.484 -4.139 -12.594 1.00 93.06 108 ILE A O 1
ATOM 857 N N . LYS A 1 109 ? 1.510 -3.113 -12.861 1.00 94.62 109 LYS A N 1
ATOM 858 C CA . LYS A 1 109 ? 1.914 -2.338 -14.039 1.00 94.62 109 LYS A CA 1
ATOM 859 C C . LYS A 1 109 ? 2.313 -0.915 -13.658 1.00 94.62 109 LYS A C 1
ATOM 861 O O . LYS A 1 109 ? 1.605 -0.251 -12.896 1.00 94.62 109 LYS A O 1
ATOM 866 N N . CYS A 1 110 ? 3.410 -0.435 -14.240 1.00 94.56 110 CYS A N 1
ATOM 867 C CA . CYS A 1 110 ? 3.843 0.958 -14.193 1.00 94.56 110 CYS A CA 1
ATOM 868 C C . CYS A 1 110 ? 2.757 1.877 -14.765 1.00 94.56 110 CYS A C 1
ATOM 870 O O . CYS A 1 110 ? 2.313 1.684 -15.896 1.00 94.56 110 CYS A O 1
ATOM 872 N N . GLN A 1 111 ? 2.385 2.923 -14.026 1.00 92.38 111 GLN A N 1
ATOM 873 C CA . GLN A 1 111 ? 1.315 3.842 -14.434 1.00 92.38 111 GLN A CA 1
ATOM 874 C C . GLN A 1 111 ? 1.690 4.753 -15.613 1.00 92.38 111 GLN A C 1
ATOM 876 O O . GLN A 1 111 ? 0.812 5.380 -16.194 1.00 92.38 111 GLN A O 1
ATOM 881 N N . MET A 1 112 ? 2.978 4.831 -15.971 1.00 91.56 112 MET A N 1
ATOM 882 C CA . MET A 1 112 ? 3.449 5.676 -17.073 1.00 91.56 112 MET A CA 1
ATOM 883 C C . MET A 1 112 ? 3.715 4.902 -18.369 1.00 91.56 112 MET A C 1
ATOM 885 O O . MET A 1 112 ? 3.397 5.398 -19.443 1.00 91.56 112 MET A O 1
ATOM 889 N N . CYS A 1 113 ? 4.298 3.702 -18.295 1.00 95.62 113 CYS A N 1
ATOM 890 C CA . CYS A 1 113 ? 4.675 2.930 -19.488 1.00 95.62 113 CYS A CA 1
ATOM 891 C C . CYS A 1 113 ? 4.066 1.525 -19.566 1.00 95.62 113 CYS A C 1
ATOM 893 O O . CYS A 1 113 ? 4.271 0.842 -20.563 1.00 95.62 113 CYS A O 1
ATOM 895 N N . GLY A 1 114 ? 3.364 1.060 -18.528 1.00 94.75 114 GLY A N 1
ATOM 896 C CA . GLY A 1 114 ? 2.773 -0.280 -18.492 1.00 94.75 114 GLY A CA 1
ATOM 897 C C . GLY A 1 114 ? 3.760 -1.433 -18.272 1.00 94.75 114 GLY A C 1
ATOM 898 O O . GLY A 1 114 ? 3.336 -2.582 -18.291 1.00 94.75 114 GLY A O 1
ATOM 899 N N . ALA A 1 115 ? 5.050 -1.166 -18.046 1.00 95.44 115 ALA A N 1
ATOM 900 C CA . ALA A 1 115 ? 6.021 -2.209 -17.708 1.00 95.44 115 ALA A CA 1
ATOM 901 C C . ALA A 1 115 ? 5.673 -2.910 -16.383 1.00 95.44 115 ALA A C 1
ATOM 903 O O . ALA A 1 115 ? 5.136 -2.275 -15.471 1.00 95.44 115 ALA A O 1
ATOM 904 N N . ASP A 1 116 ? 6.015 -4.193 -16.273 1.00 95.38 116 ASP A N 1
ATOM 905 C CA . ASP A 1 116 ? 5.875 -4.958 -15.033 1.00 95.38 116 ASP A CA 1
ATOM 906 C C . ASP A 1 116 ? 6.841 -4.464 -13.958 1.00 95.38 116 ASP A C 1
ATOM 908 O O . ASP A 1 116 ? 8.023 -4.233 -14.215 1.00 95.38 116 ASP A O 1
ATOM 912 N N . ILE A 1 117 ? 6.318 -4.279 -12.747 1.00 95.56 117 ILE A N 1
ATOM 913 C CA . ILE A 1 117 ? 7.069 -3.849 -11.569 1.00 95.56 117 ILE A CA 1
ATOM 914 C C . ILE A 1 117 ? 6.629 -4.646 -10.338 1.00 95.56 117 ILE A C 1
ATOM 916 O O . ILE A 1 117 ? 5.483 -5.077 -10.210 1.00 95.56 117 ILE A O 1
ATOM 920 N N . ARG A 1 118 ? 7.565 -4.839 -9.407 1.00 94.06 118 ARG A N 1
ATOM 921 C CA . ARG A 1 118 ? 7.346 -5.601 -8.167 1.00 94.06 118 ARG A CA 1
ATOM 922 C C . ARG A 1 118 ? 6.618 -4.792 -7.091 1.00 94.06 118 ARG A C 1
ATOM 924 O O . ARG A 1 118 ? 5.890 -5.359 -6.282 1.00 94.06 118 ARG A O 1
ATOM 931 N N . TYR A 1 119 ? 6.827 -3.477 -7.091 1.00 93.88 119 TYR A N 1
ATOM 932 C CA . TYR A 1 119 ? 6.203 -2.498 -6.204 1.00 93.88 119 TYR A CA 1
ATOM 933 C C . TYR A 1 119 ? 6.404 -1.079 -6.765 1.00 93.88 119 TYR A C 1
ATOM 935 O O . TYR A 1 119 ? 7.191 -0.867 -7.691 1.00 93.88 119 TYR A O 1
ATOM 943 N N . GLY A 1 120 ? 5.719 -0.097 -6.177 1.00 93.00 120 GLY A N 1
ATOM 944 C CA . GLY A 1 120 ? 5.823 1.316 -6.548 1.00 93.00 120 GLY A CA 1
ATOM 945 C C . GLY A 1 120 ? 4.905 1.715 -7.707 1.00 93.00 120 GLY A C 1
ATOM 946 O O . GLY A 1 120 ? 4.358 0.870 -8.404 1.00 93.00 120 GLY A O 1
ATOM 947 N N . ARG A 1 121 ? 4.704 3.025 -7.913 1.00 92.06 121 ARG A N 1
ATOM 948 C CA . ARG A 1 121 ? 3.840 3.570 -8.989 1.00 92.06 121 ARG A CA 1
ATOM 949 C C . ARG A 1 121 ? 4.486 3.548 -10.374 1.00 92.06 121 ARG A C 1
ATOM 951 O O . ARG A 1 121 ? 3.792 3.406 -11.382 1.00 92.06 121 ARG A O 1
ATOM 958 N N . PHE A 1 122 ? 5.806 3.699 -10.422 1.00 94.62 122 PHE A N 1
ATOM 959 C CA . PHE A 1 122 ? 6.568 3.862 -11.654 1.00 94.62 122 PHE A CA 1
ATOM 960 C C . PHE A 1 122 ? 7.766 2.918 -11.678 1.00 94.62 122 PHE A C 1
ATOM 962 O O . PHE A 1 122 ? 8.385 2.675 -10.644 1.00 94.62 122 PHE A O 1
ATOM 969 N N . CYS A 1 123 ? 8.118 2.424 -12.866 1.00 95.38 123 CYS A N 1
ATOM 970 C CA . CYS A 1 123 ? 9.351 1.665 -13.049 1.00 95.38 123 CYS A CA 1
ATOM 971 C C . CYS A 1 123 ? 10.594 2.568 -12.900 1.00 95.38 123 CYS A C 1
ATOM 973 O O . CYS A 1 123 ? 10.476 3.796 -13.014 1.00 95.38 123 CYS A O 1
ATOM 975 N N . PRO A 1 124 ? 11.792 1.987 -12.696 1.00 93.38 124 PRO A N 1
ATOM 976 C CA . PRO A 1 124 ? 13.028 2.752 -12.514 1.00 93.38 124 PRO A CA 1
ATOM 977 C C . PRO A 1 124 ? 13.304 3.767 -13.635 1.00 93.38 124 PRO A C 1
ATOM 979 O O . PRO A 1 124 ? 13.633 4.919 -13.353 1.00 93.38 124 PRO A O 1
ATOM 982 N N . ASP A 1 125 ? 13.077 3.389 -14.896 1.00 94.06 125 ASP A N 1
ATOM 983 C CA . ASP A 1 125 ? 13.289 4.274 -16.051 1.00 94.06 125 ASP A CA 1
ATOM 984 C C . ASP A 1 125 ? 12.322 5.459 -16.062 1.00 94.06 125 ASP A C 1
ATOM 986 O O . ASP A 1 125 ? 12.692 6.596 -16.364 1.00 94.06 125 ASP A O 1
ATOM 990 N N . CYS A 1 126 ? 11.062 5.193 -15.717 1.00 92.69 126 CYS A N 1
ATOM 991 C CA . CYS A 1 126 ? 10.021 6.205 -15.626 1.00 92.69 126 CYS A CA 1
ATOM 992 C C . CYS A 1 126 ? 10.316 7.197 -14.498 1.00 92.69 126 CYS A C 1
ATOM 994 O O . CYS A 1 126 ? 10.209 8.409 -14.688 1.00 92.69 126 CYS A O 1
ATOM 996 N N . MET A 1 127 ? 10.765 6.688 -13.351 1.00 90.12 127 MET A N 1
ATOM 997 C CA . MET A 1 127 ? 11.142 7.516 -12.213 1.00 90.12 127 MET A CA 1
ATOM 998 C C . MET A 1 127 ? 12.377 8.380 -12.517 1.00 90.12 127 MET A C 1
ATOM 1000 O O . MET A 1 127 ? 12.424 9.559 -12.166 1.00 90.12 127 MET A O 1
ATOM 1004 N N . ALA A 1 128 ? 13.358 7.844 -13.245 1.00 89.75 128 ALA A N 1
ATOM 1005 C CA . ALA A 1 128 ? 14.531 8.607 -13.667 1.00 89.75 128 ALA A CA 1
ATOM 1006 C C . ALA A 1 128 ? 14.176 9.779 -14.601 1.00 89.75 128 ALA A C 1
ATOM 1008 O O . ALA A 1 128 ? 14.770 10.852 -14.482 1.00 89.75 128 ALA A O 1
ATOM 1009 N N . LYS A 1 129 ? 13.204 9.602 -15.508 1.00 89.69 129 LYS A N 1
ATOM 1010 C CA . LYS A 1 129 ? 12.701 10.679 -16.380 1.00 89.69 129 LYS A CA 1
ATOM 1011 C C . LYS A 1 129 ? 12.004 11.776 -15.572 1.00 89.69 129 LYS A C 1
ATOM 1013 O O . LYS A 1 129 ? 12.377 12.939 -15.696 1.00 89.69 129 LYS A O 1
ATOM 1018 N N . LEU A 1 130 ? 11.094 11.394 -14.673 1.00 85.50 130 LEU A N 1
ATOM 1019 C CA . LEU A 1 130 ? 10.333 12.341 -13.850 1.00 85.50 130 LEU A CA 1
ATOM 1020 C C . LEU A 1 130 ? 11.245 13.203 -12.958 1.00 85.50 130 LEU A C 1
ATOM 1022 O O . LEU A 1 130 ? 11.043 14.407 -12.814 1.00 85.50 130 LEU A O 1
ATOM 1026 N N . ASN A 1 131 ? 12.287 12.601 -12.378 1.00 81.75 131 ASN A N 1
ATOM 1027 C CA . ASN A 1 131 ? 13.245 13.329 -11.544 1.00 81.75 131 ASN A CA 1
ATOM 1028 C C . ASN A 1 131 ? 14.069 14.350 -12.336 1.00 81.75 131 ASN A C 1
ATOM 1030 O O . ASN A 1 131 ? 14.387 15.407 -11.799 1.00 81.75 131 ASN A O 1
ATOM 1034 N N . LYS A 1 132 ? 14.405 14.066 -13.600 1.00 78.38 132 LYS A N 1
ATOM 1035 C CA . LYS A 1 132 ? 15.128 15.015 -14.462 1.00 78.38 132 LYS A CA 1
ATOM 1036 C C . LYS A 1 132 ? 14.266 16.222 -14.830 1.00 78.38 132 LYS A C 1
ATOM 1038 O O . LYS A 1 132 ? 14.773 17.337 -14.861 1.00 78.38 132 LYS A O 1
ATOM 1043 N N . GLU A 1 133 ? 12.974 16.015 -15.059 1.00 66.62 133 GLU A N 1
ATOM 1044 C CA . GLU A 1 133 ? 12.026 17.094 -15.375 1.00 66.62 133 GLU A CA 1
ATOM 1045 C C . GLU A 1 133 ? 11.749 17.995 -14.154 1.00 66.62 133 GLU A C 1
ATOM 1047 O O . GLU A 1 133 ? 11.686 19.220 -14.281 1.00 66.62 133 GLU A O 1
ATOM 1052 N N . ASN A 1 134 ? 11.687 17.412 -12.950 1.00 62.81 134 ASN A N 1
ATOM 1053 C CA . ASN A 1 134 ? 11.433 18.133 -11.693 1.00 62.81 134 ASN A CA 1
ATOM 1054 C C . ASN A 1 134 ? 12.670 18.818 -11.074 1.00 62.81 134 ASN A C 1
ATOM 1056 O O . ASN A 1 134 ? 12.540 19.556 -10.097 1.00 62.81 134 ASN A O 1
ATOM 1060 N N . GLN A 1 135 ? 13.873 18.608 -11.614 1.00 56.41 135 GLN A N 1
ATOM 1061 C CA . GLN A 1 135 ? 15.114 19.217 -11.105 1.00 56.41 135 GLN A CA 1
ATOM 1062 C C . GLN A 1 135 ? 15.248 20.720 -11.393 1.00 56.41 135 GLN A C 1
ATOM 1064 O O . GLN A 1 135 ? 16.206 21.349 -10.949 1.00 56.41 135 GLN A O 1
ATOM 1069 N N . THR A 1 136 ? 14.284 21.326 -12.081 1.00 54.34 136 THR A N 1
ATOM 1070 C CA . THR A 1 136 ? 14.306 22.750 -12.440 1.00 54.34 136 THR A CA 1
ATOM 1071 C C . THR A 1 136 ? 14.043 23.713 -11.268 1.00 54.34 136 THR A C 1
ATOM 1073 O O . THR A 1 136 ? 14.079 24.921 -11.479 1.00 54.34 136 THR A O 1
ATOM 1076 N N . ALA A 1 137 ? 13.844 23.232 -10.028 1.00 53.25 137 ALA A N 1
ATOM 1077 C CA . ALA A 1 137 ? 13.527 24.084 -8.868 1.00 53.25 137 ALA A CA 1
ATOM 1078 C C . ALA A 1 137 ? 14.250 23.732 -7.543 1.00 53.25 137 ALA A C 1
ATOM 1080 O O . ALA A 1 137 ? 13.716 23.994 -6.465 1.00 53.25 137 ALA A O 1
ATOM 1081 N N . VAL A 1 138 ? 15.454 23.147 -7.575 1.00 54.28 138 VAL A N 1
ATOM 1082 C CA . VAL A 1 138 ? 16.233 22.883 -6.345 1.00 54.28 138 VAL A CA 1
ATOM 1083 C C . VAL A 1 138 ? 17.272 23.987 -6.137 1.00 54.28 138 VAL A C 1
ATOM 1085 O O . VAL A 1 138 ? 18.108 24.215 -7.005 1.00 54.28 138 VAL A O 1
ATOM 1088 N N . TYR A 1 139 ? 17.246 24.658 -4.980 1.00 56.16 139 TYR A N 1
ATOM 1089 C CA . TYR A 1 139 ? 18.329 25.542 -4.532 1.00 56.16 139 TYR A CA 1
ATOM 1090 C C . TYR A 1 139 ? 19.634 24.737 -4.457 1.00 56.16 139 TYR A C 1
ATOM 1092 O O . TYR A 1 139 ? 19.835 23.934 -3.543 1.00 56.16 139 TYR A O 1
ATOM 1100 N N . VAL A 1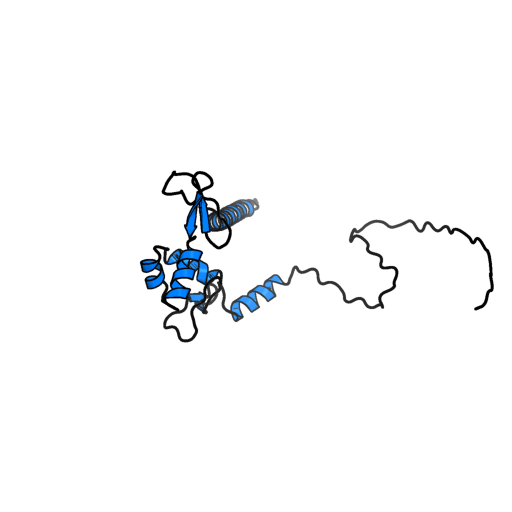 140 ? 20.521 24.929 -5.430 1.00 61.41 140 VAL A N 1
ATOM 1101 C CA . VAL A 1 140 ? 21.847 24.308 -5.431 1.00 61.41 140 VAL A CA 1
ATOM 1102 C C . VAL A 1 140 ? 22.793 25.230 -4.670 1.00 61.41 140 VAL A C 1
ATOM 1104 O O . VAL A 1 140 ? 23.101 26.327 -5.126 1.00 61.41 140 VAL A O 1
ATOM 1107 N N . GLY A 1 141 ? 23.238 24.802 -3.488 1.00 57.59 141 GLY A N 1
ATOM 1108 C CA . GLY A 1 141 ? 24.255 25.528 -2.727 1.00 57.59 141 GLY A CA 1
ATOM 1109 C C . GLY A 1 141 ? 25.606 25.513 -3.446 1.00 57.59 141 GLY A C 1
ATOM 1110 O O . GLY A 1 141 ? 26.025 24.487 -3.987 1.00 57.59 141 GLY A O 1
ATOM 1111 N N . GLU A 1 142 ? 26.313 26.640 -3.442 1.00 69.62 142 GLU A N 1
ATOM 1112 C CA . GLU A 1 142 ? 27.660 26.715 -4.007 1.00 69.62 142 GLU A CA 1
ATOM 1113 C C . GLU A 1 142 ? 28.689 26.011 -3.109 1.00 69.62 142 GLU A C 1
ATOM 1115 O O . GLU A 1 142 ? 28.614 26.052 -1.878 1.00 69.62 142 GLU A O 1
ATOM 1120 N N . LYS A 1 143 ? 29.708 25.387 -3.717 1.00 73.06 143 LYS A N 1
ATOM 1121 C CA . LYS A 1 143 ? 30.861 24.872 -2.963 1.00 73.06 143 LYS A CA 1
ATOM 1122 C C . LYS A 1 143 ? 31.698 26.054 -2.443 1.00 73.06 143 LYS A C 1
ATOM 1124 O O . LYS A 1 143 ? 32.156 26.853 -3.264 1.00 73.06 143 LYS A O 1
ATOM 1129 N N . PRO A 1 144 ? 31.975 26.151 -1.127 1.00 70.81 144 PRO A N 1
ATOM 1130 C CA . PRO A 1 144 ? 32.820 27.209 -0.582 1.00 70.81 144 PRO A CA 1
ATOM 1131 C C . PRO A 1 144 ? 34.213 27.168 -1.214 1.00 70.81 144 PRO A C 1
ATOM 1133 O O . PRO A 1 144 ? 34.896 26.145 -1.164 1.00 70.81 144 PRO A O 1
ATOM 1136 N N . LYS A 1 145 ? 34.651 28.287 -1.794 1.00 69.12 145 LYS A N 1
ATOM 1137 C CA . LYS A 1 145 ? 35.983 28.407 -2.415 1.00 69.12 145 LYS A CA 1
ATOM 1138 C C . LYS A 1 145 ? 37.099 28.673 -1.393 1.00 69.12 145 LYS A C 1
ATOM 1140 O O . LYS A 1 145 ? 38.275 28.585 -1.736 1.00 69.12 145 LYS A O 1
ATOM 1145 N N . HIS A 1 146 ? 36.748 28.976 -0.140 1.00 71.31 146 HIS A N 1
ATOM 1146 C CA . HIS A 1 146 ? 37.688 29.376 0.911 1.00 71.31 146 HIS A CA 1
ATOM 1147 C C . HIS A 1 146 ? 37.642 28.452 2.136 1.00 71.31 146 HIS A C 1
ATOM 1149 O O . HIS A 1 146 ? 36.638 27.793 2.409 1.00 71.31 146 HIS A O 1
ATOM 1155 N N . LYS A 1 147 ? 38.766 28.385 2.869 1.00 68.00 147 LYS A N 1
ATOM 1156 C CA . LYS A 1 147 ? 38.902 27.562 4.080 1.00 68.00 147 LYS A CA 1
ATOM 1157 C C . LYS A 1 147 ? 38.041 28.123 5.211 1.00 68.00 147 LYS A C 1
ATOM 1159 O O . LYS A 1 147 ? 37.906 29.333 5.339 1.00 68.00 147 LYS A O 1
ATOM 1164 N N . ARG A 1 148 ? 37.515 27.219 6.042 1.00 64.06 148 ARG A N 1
ATOM 1165 C CA . A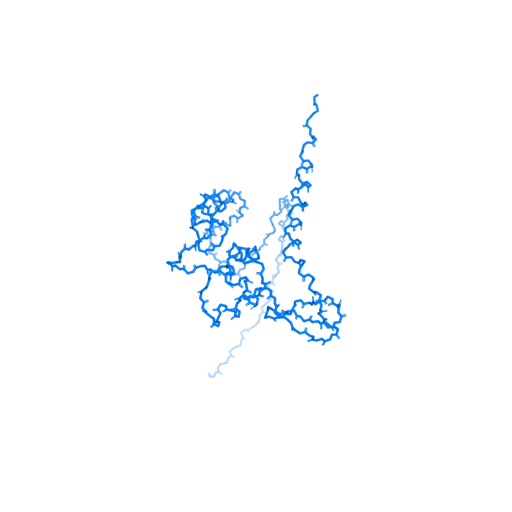RG A 1 148 ? 36.704 27.546 7.222 1.00 64.06 148 ARG A CA 1
ATOM 1166 C C . ARG A 1 148 ? 37.499 28.451 8.164 1.00 64.06 148 ARG A C 1
ATOM 1168 O O . ARG A 1 148 ? 38.506 28.018 8.727 1.00 64.06 148 ARG A O 1
ATOM 1175 N N . ASP A 1 149 ? 37.053 29.682 8.334 1.00 67.25 149 ASP A N 1
ATOM 1176 C CA . ASP A 1 149 ? 37.492 30.558 9.406 1.00 67.25 149 ASP A CA 1
ATOM 1177 C C . ASP A 1 149 ? 36.774 30.178 10.713 1.00 67.25 149 ASP A C 1
ATOM 1179 O O . ASP A 1 149 ? 35.648 29.682 10.714 1.00 67.25 149 ASP A O 1
ATOM 1183 N N . ARG A 1 150 ? 37.445 30.348 11.862 1.00 65.62 150 ARG A N 1
ATOM 1184 C CA . ARG A 1 150 ? 36.871 29.991 13.180 1.00 65.62 150 ARG A CA 1
ATOM 1185 C C . ARG A 1 150 ? 35.723 30.914 13.612 1.00 65.62 150 ARG A C 1
ATOM 1187 O O . ARG A 1 150 ? 35.012 30.576 14.552 1.00 65.62 150 ARG A O 1
ATOM 1194 N N . ASN A 1 151 ? 35.521 32.031 12.917 1.00 66.06 151 ASN A N 1
ATOM 1195 C CA . ASN A 1 151 ? 34.477 33.010 13.199 1.00 66.06 151 ASN A CA 1
ATOM 1196 C C . ASN A 1 151 ? 33.398 32.948 12.110 1.00 66.06 151 ASN A C 1
ATOM 1198 O O . ASN A 1 151 ? 33.235 33.898 11.349 1.00 66.06 151 ASN A O 1
ATOM 1202 N N . GLY A 1 152 ? 32.679 31.826 12.024 1.00 63.66 152 GLY A N 1
ATOM 1203 C CA . GLY A 1 152 ? 31.619 31.644 11.031 1.00 63.66 152 GLY A CA 1
ATOM 1204 C C . GLY A 1 152 ? 30.551 32.740 11.121 1.00 63.66 152 GLY A C 1
ATOM 1205 O O . GLY A 1 152 ? 30.021 33.010 12.198 1.00 63.66 152 GLY A O 1
ATOM 1206 N N . LYS A 1 153 ? 30.238 33.373 9.986 1.00 71.69 153 LYS A N 1
ATOM 1207 C CA . LYS A 1 153 ? 29.177 34.383 9.852 1.00 71.69 153 LYS A CA 1
ATOM 1208 C C . LYS A 1 153 ? 28.093 33.859 8.914 1.00 71.69 153 LYS A C 1
ATOM 1210 O O . LYS A 1 153 ? 28.409 33.266 7.886 1.00 71.69 153 LYS A O 1
ATOM 1215 N N . MET A 1 154 ? 26.831 34.083 9.265 1.00 76.88 154 MET A N 1
ATOM 1216 C CA . MET A 1 154 ? 25.668 33.787 8.424 1.00 76.88 154 MET A CA 1
ATOM 1217 C C . MET A 1 154 ? 24.916 35.095 8.179 1.00 76.88 154 MET A C 1
ATOM 1219 O O . MET A 1 154 ? 24.819 35.920 9.085 1.00 76.88 154 MET A O 1
ATOM 1223 N N . HIS A 1 155 ? 24.388 35.279 6.974 1.00 70.75 155 HIS A N 1
ATOM 1224 C CA . HIS A 1 155 ? 23.541 36.416 6.621 1.00 70.75 155 HIS A CA 1
ATOM 1225 C C . HIS A 1 155 ? 22.259 35.897 5.968 1.00 70.75 155 HIS A C 1
ATOM 1227 O O . HIS A 1 155 ? 22.265 34.819 5.369 1.00 70.75 155 HIS A O 1
ATOM 1233 N N . THR A 1 156 ? 21.162 36.637 6.118 1.00 60.03 156 THR A N 1
ATOM 1234 C CA . THR A 1 156 ? 19.912 36.358 5.406 1.00 60.03 156 THR A CA 1
ATOM 1235 C C . THR A 1 156 ? 20.077 36.708 3.928 1.00 60.03 156 THR A C 1
ATOM 1237 O O . THR A 1 156 ? 20.846 37.599 3.570 1.00 60.03 156 THR A O 1
ATOM 1240 N N . LEU A 1 157 ? 19.384 35.981 3.052 1.00 61.12 157 LEU A N 1
ATOM 1241 C CA . LEU A 1 157 ? 19.416 36.201 1.603 1.00 61.12 157 LEU A CA 1
ATOM 1242 C C . LEU A 1 157 ? 18.416 37.295 1.191 1.00 61.12 157 LEU A C 1
ATOM 1244 O O . LEU A 1 157 ? 17.626 37.082 0.277 1.00 61.12 157 LEU A O 1
ATOM 1248 N N . ASP A 1 158 ? 18.414 38.435 1.884 1.00 50.59 158 ASP A N 1
ATOM 1249 C CA . ASP A 1 158 ? 17.523 39.549 1.549 1.00 50.59 158 ASP A CA 1
ATOM 1250 C C . ASP A 1 158 ? 18.264 40.614 0.728 1.00 50.59 158 ASP A C 1
ATOM 1252 O O . ASP A 1 158 ? 19.254 41.210 1.157 1.00 50.59 158 ASP A O 1
ATOM 1256 N N . GLU A 1 159 ? 17.762 40.868 -0.482 1.00 59.69 159 GLU A N 1
ATOM 1257 C CA . GLU A 1 159 ? 18.189 41.969 -1.345 1.00 59.69 159 GLU A CA 1
ATOM 1258 C C . GLU A 1 159 ? 17.656 43.301 -0.801 1.00 59.69 159 GLU A C 1
ATOM 1260 O O . GLU A 1 159 ? 16.598 43.781 -1.227 1.00 59.69 159 GLU A O 1
ATOM 1265 N N . ARG A 1 160 ? 18.388 43.877 0.161 1.00 54.12 160 ARG A N 1
ATOM 1266 C CA . ARG A 1 160 ? 18.598 45.321 0.401 1.00 54.12 160 ARG A CA 1
ATOM 1267 C C . ARG A 1 160 ? 19.048 45.536 1.843 1.00 54.12 160 ARG A C 1
ATOM 1269 O O . ARG A 1 160 ? 18.218 45.518 2.735 1.00 54.12 160 ARG A O 1
ATOM 1276 N N . GLU A 1 161 ? 20.336 45.818 2.026 1.00 44.41 161 GLU A N 1
ATOM 1277 C CA . GLU A 1 161 ? 20.838 46.800 3.000 1.00 44.41 161 GLU A CA 1
ATOM 1278 C C . GLU A 1 161 ? 22.325 47.067 2.721 1.00 44.41 161 GLU A C 1
ATOM 1280 O O . GLU A 1 161 ? 23.251 46.417 3.208 1.00 44.41 161 GLU A O 1
ATOM 1285 N N . THR A 1 162 ? 22.535 48.033 1.831 1.00 48.38 162 THR A N 1
ATOM 1286 C CA . THR A 1 162 ? 23.729 48.871 1.785 1.00 48.38 162 THR A CA 1
ATOM 1287 C C . THR A 1 162 ? 23.844 49.672 3.085 1.00 48.38 162 THR A C 1
ATOM 1289 O O . THR A 1 162 ? 22.831 50.045 3.661 1.00 48.38 162 THR A O 1
ATOM 1292 N N . GLU A 1 163 ? 25.077 50.013 3.469 1.00 41.34 163 GLU A N 1
ATOM 1293 C CA . GLU A 1 163 ? 25.414 51.019 4.492 1.00 41.34 163 GLU A CA 1
ATOM 1294 C C . GLU A 1 163 ? 25.166 50.616 5.956 1.00 41.34 163 GLU A C 1
ATOM 1296 O O . GLU A 1 163 ? 24.123 50.873 6.539 1.00 41.34 163 GLU A O 1
ATOM 1301 N N . ASN A 1 164 ? 26.204 50.085 6.612 1.00 39.34 164 ASN A N 1
ATOM 1302 C CA . ASN A 1 164 ? 26.811 50.762 7.765 1.00 39.34 164 ASN A CA 1
ATOM 1303 C C . ASN A 1 164 ? 28.051 50.004 8.249 1.00 39.34 164 ASN A C 1
ATOM 1305 O O . ASN A 1 164 ? 28.041 49.164 9.149 1.00 39.34 164 ASN A O 1
ATOM 1309 N N . VAL A 1 165 ? 29.174 50.385 7.645 1.00 45.66 165 VAL A N 1
ATOM 1310 C CA . VAL A 1 165 ? 30.496 50.294 8.257 1.00 45.66 165 VAL A CA 1
ATOM 1311 C C . VAL A 1 165 ? 30.474 51.173 9.512 1.00 45.66 165 VAL A C 1
ATOM 1313 O O . VAL A 1 165 ? 30.809 52.349 9.448 1.00 45.66 165 VAL A O 1
ATOM 1316 N N . SER A 1 166 ? 30.098 50.621 10.667 1.00 37.16 166 SER A N 1
ATOM 1317 C CA . SER A 1 166 ? 30.366 51.269 11.954 1.00 37.16 166 SER A CA 1
ATOM 1318 C C . SER A 1 166 ? 31.467 50.515 12.682 1.00 37.16 166 SER A C 1
ATOM 1320 O O . SER A 1 166 ? 31.266 49.547 13.413 1.00 37.16 166 SER A O 1
ATOM 1322 N N . ARG A 1 167 ? 32.689 50.966 12.406 1.00 44.41 167 ARG A N 1
ATOM 1323 C CA . ARG A 1 167 ? 33.863 50.719 13.237 1.00 44.41 167 ARG A CA 1
ATOM 1324 C C . ARG A 1 167 ? 33.665 51.476 14.553 1.00 44.41 167 ARG A C 1
ATOM 1326 O O . ARG A 1 167 ? 33.373 52.667 14.499 1.00 44.41 167 ARG A O 1
ATOM 1333 N N . LYS A 1 168 ? 34.000 50.864 15.692 1.00 31.72 168 LYS A N 1
ATOM 1334 C CA . LYS A 1 168 ? 34.980 51.444 16.630 1.00 31.72 168 LYS A CA 1
ATOM 1335 C C . LYS A 1 168 ? 35.492 50.410 17.653 1.00 31.72 168 LYS A C 1
ATOM 1337 O O . LYS A 1 168 ? 34.778 49.462 17.964 1.00 31.72 168 LYS A O 1
ATOM 1342 N N . PRO A 1 169 ? 36.753 50.559 18.103 1.00 48.25 169 PRO A N 1
ATOM 1343 C CA . PRO A 1 169 ? 37.522 49.557 18.842 1.00 48.25 169 PRO A CA 1
ATOM 1344 C C . PRO A 1 169 ? 37.372 49.725 20.362 1.00 48.25 169 PRO A C 1
ATOM 1346 O O . PRO A 1 169 ? 37.002 50.803 20.821 1.00 48.25 169 PRO A O 1
ATOM 1349 N N . ILE A 1 170 ? 37.745 48.711 21.152 1.00 35.19 170 ILE A N 1
ATOM 1350 C CA . ILE A 1 170 ? 37.967 48.871 22.600 1.00 35.19 170 ILE A CA 1
ATOM 1351 C C . ILE A 1 170 ? 39.337 48.299 22.976 1.00 35.19 170 ILE A C 1
ATOM 1353 O O . ILE A 1 170 ? 39.726 47.215 22.544 1.00 35.19 170 ILE A O 1
ATOM 1357 N N . ALA A 1 171 ? 40.081 49.123 23.710 1.00 38.56 171 ALA A N 1
ATOM 1358 C CA . ALA A 1 171 ? 41.508 49.050 23.965 1.00 38.56 171 ALA A CA 1
ATOM 1359 C C . ALA A 1 171 ? 41.899 48.162 25.162 1.00 38.56 171 ALA A C 1
ATOM 1361 O O . ALA A 1 171 ? 41.080 47.789 25.997 1.00 38.56 171 ALA A O 1
ATOM 1362 N N . LEU A 1 172 ? 43.206 47.881 25.207 1.00 43.97 172 LEU A N 1
ATOM 1363 C CA . LEU A 1 172 ? 43.985 47.197 26.241 1.00 43.97 172 LEU A CA 1
ATOM 1364 C C . LEU A 1 172 ? 43.596 47.502 27.698 1.00 43.97 172 LEU A C 1
ATOM 1366 O O . LEU A 1 172 ? 43.503 48.663 28.080 1.00 43.97 172 LEU A O 1
ATOM 1370 N N . HIS A 1 173 ? 43.690 46.470 28.546 1.00 36.75 173 HIS A N 1
ATOM 1371 C CA . HIS A 1 173 ? 44.330 46.613 29.856 1.00 36.75 173 HIS A CA 1
ATOM 1372 C C . HIS A 1 173 ? 45.316 45.470 30.150 1.00 36.75 173 HIS A C 1
ATOM 1374 O O . HIS A 1 173 ? 45.042 44.292 29.938 1.00 36.75 173 HIS A O 1
ATOM 1380 N N . ARG A 1 174 ? 46.506 45.892 30.596 1.00 41.50 174 ARG A N 1
ATOM 1381 C CA . ARG A 1 174 ? 47.670 45.118 31.053 1.00 41.50 174 ARG A CA 1
ATOM 1382 C C . ARG A 1 174 ? 47.433 44.433 32.405 1.00 41.50 174 ARG A C 1
ATOM 1384 O O . ARG A 1 174 ? 46.661 44.943 33.209 1.00 41.50 174 ARG A O 1
ATOM 1391 N N . ASN A 1 175 ? 48.303 43.443 32.661 1.00 34.75 175 ASN A N 1
ATOM 1392 C CA . ASN A 1 175 ? 48.919 42.998 33.933 1.00 34.75 175 ASN A CA 1
ATOM 1393 C C . ASN A 1 175 ? 48.624 41.517 34.220 1.00 34.75 175 ASN A C 1
ATOM 1395 O O . ASN A 1 175 ? 47.507 41.069 34.038 1.00 34.75 175 ASN A O 1
ATOM 1399 N N . ALA A 1 176 ? 49.547 40.679 34.686 1.00 40.22 176 ALA A N 1
ATOM 1400 C CA . ALA A 1 176 ? 50.955 40.825 35.024 1.00 40.22 176 ALA A CA 1
ATOM 1401 C C . ALA A 1 176 ? 51.582 39.419 35.016 1.00 40.22 176 ALA A C 1
ATOM 1403 O O . ALA A 1 176 ? 50.910 38.427 35.296 1.00 40.22 176 ALA A O 1
ATOM 1404 N N . LYS A 1 177 ? 52.884 39.349 34.730 1.00 45.50 177 LYS A N 1
ATOM 1405 C CA . LYS A 1 177 ? 53.716 38.171 34.989 1.00 45.50 177 LYS A CA 1
ATOM 1406 C C . LYS A 1 177 ? 53.613 37.777 36.469 1.00 45.50 177 LYS A C 1
ATOM 1408 O O . LYS A 1 177 ? 53.835 38.625 37.331 1.00 45.50 177 LYS A O 1
ATOM 1413 N N . LYS A 1 178 ? 53.404 36.491 36.752 1.00 43.34 178 LYS A N 1
ATOM 1414 C CA . LYS A 1 178 ? 53.901 35.850 37.975 1.00 43.34 178 LYS A CA 1
ATOM 1415 C C . LYS A 1 178 ? 54.573 34.528 37.614 1.00 43.34 178 LYS A C 1
ATOM 1417 O O . LYS A 1 178 ? 53.944 33.634 37.063 1.00 43.34 178 LYS A O 1
ATOM 1422 N N . ASN A 1 179 ? 55.866 34.482 37.917 1.00 38.62 179 ASN A N 1
ATOM 1423 C CA . ASN A 1 179 ? 56.672 33.277 38.057 1.00 38.62 179 ASN A CA 1
ATOM 1424 C C . ASN A 1 179 ? 56.211 32.483 39.291 1.00 38.62 179 ASN A C 1
ATOM 1426 O O . ASN A 1 179 ? 55.845 33.100 40.291 1.00 38.62 179 ASN A O 1
ATOM 1430 N N . ASN A 1 180 ? 56.286 31.153 39.215 1.00 38.09 180 ASN A N 1
ATOM 1431 C CA . ASN A 1 180 ? 56.847 30.213 40.208 1.00 38.09 180 ASN A CA 1
ATOM 1432 C C . ASN A 1 180 ? 56.442 28.796 39.759 1.00 38.09 180 ASN A C 1
ATOM 1434 O O . ASN A 1 180 ? 55.264 28.548 39.538 1.00 38.09 180 ASN A O 1
ATOM 1438 N N . ASN A 1 181 ? 57.372 27.937 39.344 1.00 36.84 181 ASN A N 1
ATOM 1439 C CA . ASN A 1 181 ? 58.328 27.175 40.159 1.00 36.84 181 ASN A CA 1
ATOM 1440 C C . ASN A 1 181 ? 57.634 26.081 40.984 1.00 36.84 181 ASN A C 1
ATOM 1442 O O . ASN A 1 181 ? 57.154 26.365 42.077 1.00 36.84 181 ASN A O 1
ATOM 1446 N N . GLN A 1 182 ? 57.624 24.861 40.443 1.00 41.31 182 GLN A N 1
ATOM 1447 C CA . GLN A 1 182 ? 57.888 23.609 41.154 1.00 41.31 182 GLN A CA 1
ATOM 1448 C C . GLN A 1 182 ? 58.264 22.539 40.124 1.00 41.31 182 GLN A C 1
ATOM 1450 O O . GLN A 1 182 ? 57.574 22.485 39.080 1.00 41.31 182 GLN A O 1
#

Foldseek 3Di:
DDDPPPPPVVVVVVVVVVVVVVCVVPPPQDADPPPRHGWDDDPDQWTAGPPPRDIDHHLLSLLVVCCVVPNDDDLVVSCVVSVRDSVVVLVCQQVVVDFADPPDPDADAAPPPGDGDGGHNHDPVRVVVVCVVPPPDDDDDDDDPDDDDPDDDDDDPDPDDDDDPDDDDDDDDDDDDDDDDD

Radius of gyration: 30.28 Å; chains: 1; bounding box: 78×70×68 Å